Protein AF-A0A9E5LPF4-F1 (afdb_monomer_lite)

pLDDT: mean 88.17, std 8.63, range [64.56, 97.69]

Radius of gyration: 24.06 Å; chains: 1; bounding box: 40×19×72 Å

Sequence (111 aa):
MTLLLALLIAGITLLLAEVFLPGMVAGVLGVVFLLGAAVTGFAEFGPKVGSLILMTELLAGTILTILWMRYFPKTPLGKKYILDPSATAQAPAGLEKWVNREGVSLTDLRP

Secondary structure (DSSP, 8-state):
-HHHHHHHHHHHHHHHHHTTS-SSHHHHHHHHHHHHHHHHHHHHHHHHHHHHHHHHHHHHHHHHHHHHHHHGGGSHHHHHHS--TT----PPTTGGGGTT-----SSPPP-

Structure (mmCIF, N/CA/C/O backbone):
data_AF-A0A9E5LPF4-F1
#
_entry.id   AF-A0A9E5LPF4-F1
#
loop_
_atom_site.group_PDB
_atom_site.id
_atom_site.type_symbol
_atom_site.label_atom_id
_atom_site.label_alt_id
_atom_site.label_comp_id
_atom_site.label_asym_id
_atom_site.label_entity_id
_atom_site.label_seq_id
_atom_site.pdbx_PDB_ins_code
_atom_site.Cartn_x
_atom_site.Cartn_y
_atom_site.Cartn_z
_atom_site.occupancy
_atom_site.B_iso_or_equiv
_atom_site.auth_seq_id
_atom_site.auth_comp_id
_atom_site.auth_asym_id
_atom_site.auth_atom_id
_atom_site.pdbx_PDB_model_num
ATOM 1 N N . MET A 1 1 ? -8.517 -7.504 20.782 1.00 84.62 1 MET A N 1
ATOM 2 C CA . MET A 1 1 ? -7.029 -7.394 20.756 1.00 84.62 1 MET A CA 1
ATOM 3 C C . MET A 1 1 ? -6.390 -8.336 19.737 1.00 84.62 1 MET A C 1
ATOM 5 O O . MET A 1 1 ? -5.733 -7.847 18.828 1.00 84.62 1 MET A O 1
ATOM 9 N N . THR A 1 2 ? -6.576 -9.660 19.838 1.00 94.00 2 THR A N 1
ATOM 10 C CA . THR A 1 2 ? -5.963 -10.638 18.910 1.00 94.00 2 THR A CA 1
ATOM 11 C C . THR A 1 2 ? -6.363 -10.409 17.450 1.00 94.00 2 TH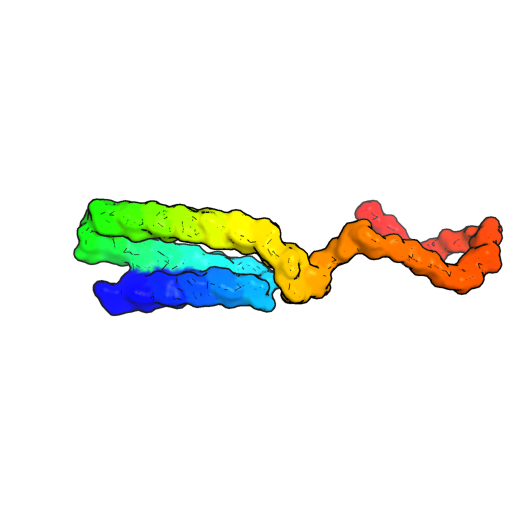R A C 1
ATOM 13 O O . THR A 1 2 ? -5.505 -10.423 16.575 1.00 94.00 2 THR A O 1
ATOM 16 N N . LEU A 1 3 ? -7.648 -10.134 17.193 1.00 94.00 3 LEU A N 1
ATOM 17 C CA . LEU A 1 3 ? -8.163 -9.856 15.849 1.00 94.00 3 LEU A CA 1
ATOM 18 C C . LEU A 1 3 ? -7.545 -8.588 15.243 1.00 94.00 3 LEU A C 1
ATOM 20 O O . LEU A 1 3 ? -7.094 -8.614 14.105 1.00 94.00 3 LEU A O 1
ATOM 24 N N . LEU A 1 4 ? -7.470 -7.505 16.023 1.00 94.31 4 LEU A N 1
ATOM 25 C CA . LEU A 1 4 ? -6.856 -6.243 15.604 1.00 94.31 4 LEU A CA 1
ATOM 26 C C . LEU A 1 4 ? -5.396 -6.441 15.183 1.00 94.31 4 LEU A C 1
ATOM 28 O O . LEU A 1 4 ? -4.995 -5.980 14.118 1.00 94.31 4 LEU A O 1
ATOM 32 N N . LEU A 1 5 ? -4.611 -7.160 15.993 1.00 95.44 5 LEU A N 1
ATOM 33 C CA . LEU A 1 5 ? -3.212 -7.445 15.670 1.00 95.44 5 LEU A CA 1
ATOM 34 C C . LEU A 1 5 ? -3.089 -8.334 14.430 1.00 95.44 5 LEU A C 1
ATOM 36 O O . LEU A 1 5 ? -2.242 -8.071 13.583 1.00 95.44 5 LEU A O 1
ATOM 40 N N . ALA A 1 6 ? -3.946 -9.349 14.297 1.00 97.12 6 ALA A N 1
ATOM 41 C CA . ALA A 1 6 ? -3.958 -10.215 13.124 1.00 97.12 6 ALA A CA 1
ATOM 42 C C . ALA A 1 6 ? -4.261 -9.428 11.839 1.00 97.12 6 ALA A C 1
ATOM 44 O O . ALA A 1 6 ? -3.556 -9.601 10.849 1.00 97.12 6 ALA A O 1
ATOM 45 N N . LEU A 1 7 ? -5.254 -8.533 11.869 1.00 96.56 7 LEU A N 1
ATOM 46 C CA . LEU A 1 7 ? -5.625 -7.683 10.735 1.00 96.56 7 LEU A CA 1
ATOM 47 C C . LEU A 1 7 ? -4.519 -6.684 10.374 1.00 96.56 7 LEU A C 1
ATOM 49 O O . LEU A 1 7 ? -4.194 -6.557 9.197 1.00 96.56 7 LEU A O 1
ATOM 53 N N . LEU A 1 8 ? -3.892 -6.037 11.364 1.00 95.56 8 LEU A N 1
ATOM 54 C CA . LEU A 1 8 ? -2.756 -5.136 11.134 1.00 95.56 8 LEU A CA 1
ATOM 55 C C . LEU A 1 8 ? -1.573 -5.866 10.499 1.00 95.56 8 LEU A C 1
ATOM 57 O O . LEU A 1 8 ? -1.044 -5.424 9.481 1.00 95.56 8 LEU A O 1
ATOM 61 N N . ILE A 1 9 ? -1.162 -6.992 11.088 1.00 96.69 9 ILE A N 1
ATOM 62 C CA . ILE A 1 9 ? -0.016 -7.763 10.601 1.00 96.69 9 ILE A CA 1
ATOM 63 C C . ILE A 1 9 ? -0.302 -8.269 9.190 1.00 96.69 9 ILE A C 1
ATOM 65 O O . ILE A 1 9 ? 0.492 -8.022 8.287 1.00 96.69 9 ILE A O 1
ATOM 69 N N . ALA A 1 10 ? -1.449 -8.915 8.977 1.00 97.19 10 ALA A N 1
ATOM 70 C CA . ALA A 1 10 ? -1.803 -9.447 7.670 1.00 97.19 10 ALA A CA 1
ATOM 71 C C . ALA A 1 10 ? -1.972 -8.336 6.620 1.00 97.19 10 ALA A C 1
ATOM 73 O O . ALA A 1 10 ? -1.479 -8.488 5.505 1.00 97.19 10 ALA A O 1
ATOM 74 N N . GLY A 1 11 ? -2.582 -7.200 6.972 1.00 95.81 11 GLY A N 1
ATOM 75 C CA . GLY A 1 11 ? -2.729 -6.047 6.082 1.00 95.81 11 GLY A CA 1
ATOM 76 C C . GLY A 1 11 ? -1.384 -5.468 5.636 1.00 95.81 11 GLY A C 1
ATOM 77 O O . GLY A 1 11 ? -1.155 -5.280 4.441 1.00 95.81 11 GLY A O 1
ATOM 78 N N . ILE A 1 12 ? -0.455 -5.268 6.577 1.00 93.69 12 ILE A N 1
ATOM 79 C CA . ILE A 1 12 ? 0.910 -4.807 6.280 1.00 93.69 12 ILE A CA 1
ATOM 80 C C . ILE A 1 12 ? 1.661 -5.844 5.439 1.00 93.69 12 ILE A C 1
ATOM 82 O O . ILE A 1 12 ? 2.301 -5.484 4.453 1.00 93.69 12 ILE A O 1
ATOM 86 N N . THR A 1 13 ? 1.583 -7.132 5.787 1.00 94.94 13 THR A N 1
ATOM 87 C CA . THR A 1 13 ? 2.235 -8.199 5.017 1.00 94.94 13 THR A CA 1
ATOM 88 C C . THR A 1 13 ? 1.722 -8.250 3.579 1.00 94.94 13 THR A C 1
ATOM 90 O O . THR A 1 13 ? 2.530 -8.380 2.664 1.00 94.94 13 THR A O 1
ATOM 93 N N . LEU A 1 14 ? 0.414 -8.097 3.358 1.00 94.31 14 LEU A N 1
ATOM 94 C CA . LEU A 1 14 ? -0.185 -8.066 2.022 1.00 94.31 14 LEU A CA 1
ATOM 95 C C . LEU A 1 14 ? 0.257 -6.837 1.213 1.00 94.31 14 LEU A C 1
ATOM 97 O O . LEU A 1 14 ? 0.618 -6.982 0.045 1.00 94.31 14 LEU A O 1
ATOM 101 N N . LEU A 1 15 ? 0.321 -5.654 1.836 1.00 90.81 15 LEU A N 1
ATOM 102 C CA . LEU A 1 15 ? 0.877 -4.457 1.193 1.00 90.81 15 LEU A CA 1
ATOM 103 C C . LEU A 1 15 ? 2.349 -4.642 0.797 1.00 90.81 15 LEU A C 1
ATOM 105 O O . LEU A 1 15 ? 2.756 -4.221 -0.282 1.00 90.81 15 LEU A O 1
ATOM 109 N N . LEU A 1 16 ? 3.152 -5.288 1.646 1.00 88.00 16 LEU A N 1
ATOM 110 C CA . LEU A 1 16 ? 4.548 -5.595 1.326 1.00 88.00 16 LEU A CA 1
ATOM 111 C C . LEU A 1 16 ? 4.668 -6.673 0.241 1.00 88.00 16 LEU A C 1
ATOM 113 O O . LEU A 1 16 ? 5.573 -6.603 -0.585 1.00 88.00 16 LEU A O 1
ATOM 117 N N . ALA A 1 17 ? 3.765 -7.655 0.217 1.00 90.50 17 ALA A N 1
ATOM 118 C CA . ALA A 1 17 ? 3.745 -8.706 -0.797 1.00 90.50 17 ALA A CA 1
ATOM 119 C C . ALA A 1 17 ? 3.454 -8.150 -2.201 1.00 90.50 17 ALA A C 1
ATOM 121 O O . ALA A 1 17 ? 4.059 -8.603 -3.172 1.00 90.50 17 ALA A O 1
ATOM 122 N N . GLU A 1 18 ? 2.600 -7.128 -2.309 1.00 88.19 18 GLU A N 1
ATOM 123 C CA . GLU A 1 18 ? 2.299 -6.432 -3.570 1.00 88.19 18 GLU A CA 1
ATOM 124 C C . GLU A 1 18 ? 3.559 -5.869 -4.252 1.00 88.19 18 GLU A C 1
ATOM 126 O O . GLU A 1 18 ? 3.645 -5.847 -5.476 1.00 88.19 18 GLU A O 1
ATOM 131 N N . VAL A 1 19 ? 4.593 -5.509 -3.480 1.00 79.19 19 VAL A N 1
ATOM 132 C CA . VAL A 1 19 ? 5.885 -5.049 -4.024 1.00 79.19 19 VAL A CA 1
ATOM 133 C C . VAL A 1 19 ? 6.561 -6.116 -4.899 1.00 79.19 19 VAL A C 1
ATOM 135 O O . VAL A 1 19 ? 7.322 -5.778 -5.806 1.00 79.19 19 VAL A O 1
ATOM 138 N N . PHE A 1 20 ? 6.290 -7.398 -4.643 1.00 80.69 20 PHE A N 1
ATOM 139 C CA . PHE A 1 20 ? 6.849 -8.529 -5.389 1.00 80.69 20 PHE A CA 1
ATOM 140 C C . PHE A 1 20 ? 5.901 -9.080 -6.463 1.00 80.69 20 PHE A C 1
ATOM 142 O O . PHE A 1 20 ? 6.370 -9.695 -7.420 1.00 80.69 20 PHE A O 1
ATOM 149 N N . LEU A 1 21 ? 4.591 -8.875 -6.302 1.00 83.69 21 LEU A N 1
ATOM 150 C CA . LEU A 1 21 ? 3.513 -9.421 -7.135 1.00 83.69 21 LEU A CA 1
ATOM 151 C C . LEU A 1 21 ? 2.741 -8.283 -7.828 1.00 83.69 21 LEU A C 1
ATOM 153 O O . LEU A 1 21 ? 1.539 -8.168 -7.601 1.00 83.69 21 LEU A O 1
ATOM 157 N N . PRO A 1 22 ? 3.396 -7.423 -8.628 1.00 72.38 22 PRO A N 1
ATOM 158 C CA . PRO A 1 22 ? 2.764 -6.224 -9.170 1.00 72.38 22 PRO A CA 1
ATOM 159 C C . PRO A 1 22 ? 1.495 -6.585 -9.958 1.00 72.38 22 PRO A C 1
ATOM 161 O O . PRO A 1 22 ? 1.567 -7.163 -11.043 1.00 72.38 22 PRO A O 1
ATOM 164 N N . GLY A 1 23 ? 0.332 -6.264 -9.389 1.00 84.19 23 GLY A N 1
ATOM 165 C CA . GLY A 1 23 ? -0.980 -6.667 -9.908 1.00 84.19 23 GLY A CA 1
ATOM 166 C C . GLY A 1 23 ? -2.184 -6.056 -9.180 1.00 84.19 23 GLY A C 1
ATOM 167 O O . GLY A 1 23 ? -3.322 -6.309 -9.565 1.00 84.19 23 GLY A O 1
ATOM 168 N N . MET A 1 24 ? -1.947 -5.248 -8.147 1.00 87.50 24 MET A N 1
ATOM 169 C CA . MET A 1 24 ? -2.895 -4.564 -7.259 1.00 87.50 24 MET A CA 1
ATOM 170 C C . MET A 1 24 ? -3.752 -5.466 -6.359 1.00 87.50 24 MET A C 1
ATOM 172 O O . MET A 1 24 ? -4.425 -4.960 -5.461 1.00 87.50 24 MET A O 1
ATOM 176 N N . VAL A 1 25 ? -3.739 -6.786 -6.547 1.00 93.81 25 VAL A N 1
ATOM 177 C CA . VAL A 1 25 ? -4.606 -7.715 -5.803 1.00 93.81 25 VAL A CA 1
ATOM 178 C C . VAL A 1 25 ? -4.221 -7.793 -4.325 1.00 93.81 25 VAL A C 1
ATOM 180 O O . VAL A 1 25 ? -5.082 -7.644 -3.456 1.00 93.81 25 VAL A O 1
ATOM 183 N N . ALA A 1 26 ? -2.937 -8.008 -4.023 1.00 93.25 26 ALA A N 1
ATOM 184 C CA . ALA A 1 26 ? -2.471 -8.094 -2.642 1.00 93.25 26 ALA A CA 1
ATOM 185 C C . ALA A 1 26 ? -2.568 -6.724 -1.961 1.00 93.25 26 ALA A C 1
ATOM 187 O O . ALA A 1 26 ? -2.979 -6.638 -0.805 1.00 93.25 26 ALA A O 1
ATOM 188 N N . GLY A 1 27 ? -2.297 -5.649 -2.705 1.00 92.06 27 GLY A N 1
ATOM 189 C CA . GLY A 1 27 ? -2.432 -4.277 -2.233 1.00 92.06 27 GLY A CA 1
ATOM 190 C C . GLY A 1 27 ? -3.854 -3.945 -1.771 1.00 92.06 27 GLY A C 1
ATOM 191 O O . GLY A 1 27 ? -4.051 -3.474 -0.652 1.00 92.06 27 GLY A O 1
ATOM 192 N N . VAL A 1 28 ? -4.860 -4.251 -2.598 1.00 94.94 28 VAL A N 1
ATOM 193 C CA . VAL A 1 28 ? -6.276 -4.018 -2.267 1.00 94.94 28 VAL A CA 1
ATOM 194 C C . VAL A 1 28 ? -6.708 -4.846 -1.058 1.00 94.94 28 VAL A C 1
ATOM 196 O O . VAL A 1 28 ? -7.327 -4.305 -0.141 1.00 94.94 28 VAL A O 1
ATOM 199 N N . LEU A 1 29 ? -6.351 -6.133 -1.009 1.00 96.62 29 LEU A N 1
ATOM 200 C CA . LEU A 1 29 ? -6.659 -6.983 0.147 1.00 96.62 29 LEU A CA 1
ATOM 201 C C . LEU A 1 29 ? -5.996 -6.466 1.431 1.00 96.62 29 LEU A C 1
ATOM 203 O O . LEU A 1 29 ? -6.628 -6.457 2.487 1.00 96.62 29 LEU A O 1
ATOM 207 N N . GLY A 1 30 ? -4.758 -5.977 1.333 1.00 95.44 30 GLY A N 1
ATOM 208 C CA . GLY A 1 30 ? -4.048 -5.354 2.445 1.00 95.44 30 GLY A CA 1
ATOM 209 C C . GLY A 1 30 ? -4.786 -4.134 2.994 1.00 95.44 30 GLY A C 1
ATOM 210 O O . GLY A 1 30 ? -5.007 -4.043 4.199 1.00 95.44 30 GLY A O 1
ATOM 211 N N . VAL A 1 31 ? -5.254 -3.240 2.117 1.00 94.88 31 VAL A N 1
ATOM 212 C CA . VAL A 1 31 ? -6.062 -2.072 2.515 1.00 94.88 31 VAL A CA 1
ATOM 213 C C . VAL A 1 31 ? -7.367 -2.494 3.189 1.00 94.88 31 VAL A C 1
ATOM 215 O O . VAL A 1 31 ? -7.723 -1.928 4.219 1.00 94.88 31 VAL A O 1
ATOM 218 N N . VAL A 1 32 ? -8.065 -3.504 2.662 1.00 97.56 32 VAL A N 1
ATOM 219 C CA . VAL A 1 32 ? -9.298 -4.023 3.281 1.00 97.56 32 VAL A CA 1
ATOM 220 C C . VAL A 1 32 ? -9.034 -4.516 4.707 1.00 97.56 32 VAL A C 1
ATOM 222 O O . VAL A 1 32 ? -9.827 -4.249 5.610 1.00 97.56 32 VAL A O 1
ATOM 225 N N . PHE A 1 33 ? -7.909 -5.193 4.933 1.00 97.69 33 PHE A N 1
ATOM 226 C CA . PHE A 1 33 ? -7.544 -5.696 6.256 1.00 97.69 33 PHE A CA 1
ATOM 227 C C . PHE A 1 33 ? -7.199 -4.564 7.228 1.00 97.69 33 PHE A C 1
ATOM 229 O O . PHE A 1 33 ? -7.646 -4.603 8.373 1.00 97.69 33 PHE A O 1
ATOM 236 N N . LEU A 1 34 ? -6.486 -3.531 6.770 1.00 96.62 34 LEU A N 1
ATOM 237 C CA . LEU A 1 34 ? -6.200 -2.337 7.574 1.00 96.62 34 LEU A CA 1
ATOM 238 C C . LEU A 1 34 ? -7.482 -1.574 7.935 1.00 96.62 34 LEU A C 1
ATOM 240 O O . LEU A 1 34 ? -7.713 -1.265 9.098 1.00 96.62 34 LEU A O 1
ATOM 244 N N . LEU A 1 35 ? -8.403 -1.387 6.985 1.00 96.81 35 LEU A N 1
ATOM 245 C CA . LEU A 1 35 ? -9.714 -0.801 7.285 1.00 96.81 35 LEU A CA 1
ATOM 246 C C . LEU A 1 35 ? -10.488 -1.634 8.318 1.00 96.81 35 LEU A C 1
ATOM 248 O O . LEU A 1 35 ? -11.097 -1.080 9.233 1.00 96.81 35 LEU A O 1
ATOM 252 N N . GLY A 1 36 ? -10.426 -2.964 8.217 1.00 96.50 36 GLY A N 1
ATOM 253 C CA . GLY A 1 36 ? -10.970 -3.865 9.232 1.00 96.50 36 GLY A CA 1
ATOM 254 C C . GLY A 1 36 ? -10.321 -3.673 10.608 1.00 96.50 36 GLY A C 1
ATOM 255 O O . GLY A 1 36 ? -11.022 -3.683 11.625 1.00 96.50 36 GLY A O 1
ATOM 256 N N . ALA A 1 37 ? -9.003 -3.457 10.661 1.00 96.56 37 ALA A N 1
ATOM 257 C CA . ALA A 1 37 ? -8.283 -3.171 11.899 1.00 96.56 37 ALA A CA 1
ATOM 258 C C . ALA A 1 37 ? -8.716 -1.834 12.513 1.00 96.56 37 ALA A C 1
ATOM 260 O O . ALA A 1 37 ? -8.993 -1.789 13.714 1.00 96.56 37 ALA A O 1
ATOM 261 N N . ALA A 1 38 ? -8.869 -0.780 11.705 1.00 96.25 38 ALA A N 1
ATOM 262 C CA . ALA A 1 38 ? -9.401 0.503 12.151 1.00 96.25 38 ALA A CA 1
ATOM 263 C C . ALA A 1 38 ? -10.813 0.356 12.732 1.00 96.25 38 ALA A C 1
ATOM 265 O O . ALA A 1 38 ? -11.056 0.786 13.860 1.00 96.25 38 ALA A O 1
ATOM 266 N N . VAL A 1 39 ? -11.730 -0.312 12.018 1.00 96.75 39 VAL A N 1
ATOM 267 C CA . VAL A 1 39 ? -13.107 -0.568 12.487 1.00 96.75 39 VAL A CA 1
ATOM 268 C C . VAL A 1 39 ? -13.108 -1.338 13.808 1.00 96.75 39 VAL A C 1
ATOM 270 O O . VAL A 1 39 ? -13.811 -0.957 14.744 1.00 96.75 39 VAL A O 1
ATOM 273 N N . THR A 1 40 ? -12.273 -2.373 13.925 1.00 95.94 40 THR A N 1
ATOM 274 C CA . THR A 1 40 ? -12.098 -3.127 15.178 1.00 95.94 40 THR A CA 1
ATOM 275 C C . THR A 1 40 ? -11.554 -2.226 16.291 1.00 95.94 40 THR A C 1
ATOM 277 O O . THR A 1 40 ? -12.006 -2.302 17.431 1.00 95.94 40 THR A O 1
ATOM 280 N N . GLY A 1 41 ? -10.632 -1.319 15.959 1.00 95.62 41 GLY A N 1
ATOM 281 C CA . GLY A 1 41 ? -10.098 -0.298 16.856 1.00 95.62 41 GLY A CA 1
ATOM 282 C C . GLY A 1 41 ? -11.177 0.631 17.415 1.00 95.62 41 GLY A C 1
ATOM 283 O O . GLY A 1 41 ? -11.230 0.862 18.623 1.00 95.62 41 GLY A O 1
ATOM 284 N N . PHE A 1 42 ? -12.071 1.119 16.551 1.00 95.44 42 PHE A N 1
ATOM 285 C CA . PHE A 1 42 ? -13.227 1.926 16.950 1.00 95.44 42 PHE A CA 1
ATOM 286 C C . PHE A 1 42 ? -14.209 1.143 17.828 1.00 95.44 42 PHE A C 1
ATOM 288 O O . PHE A 1 42 ? -14.710 1.694 18.808 1.00 95.44 42 PHE A O 1
ATOM 295 N N . ALA A 1 43 ? -14.471 -0.122 17.493 1.00 95.44 43 ALA A N 1
ATOM 296 C CA . ALA A 1 43 ? -15.434 -0.962 18.199 1.00 95.44 43 ALA A CA 1
ATOM 297 C C . ALA A 1 43 ? -14.950 -1.398 19.593 1.00 95.44 43 ALA A C 1
ATOM 299 O 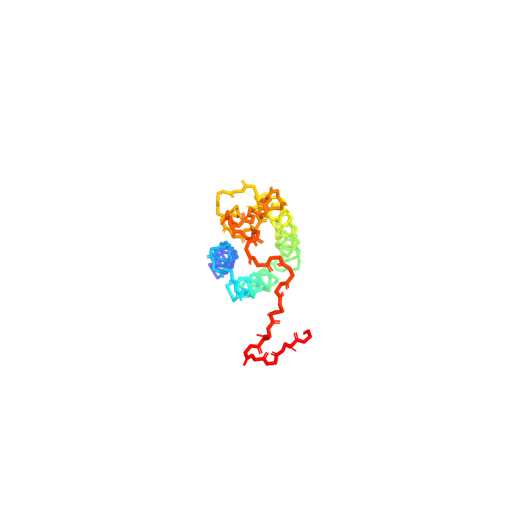O . ALA A 1 43 ? -15.722 -1.349 20.547 1.00 95.44 43 ALA A O 1
ATOM 300 N N . GLU A 1 44 ? -13.687 -1.812 19.729 1.00 94.62 44 GLU A N 1
ATOM 301 C CA . GLU A 1 44 ? -13.151 -2.348 20.989 1.00 94.62 44 GLU A CA 1
ATOM 302 C C . GLU A 1 44 ? -12.594 -1.261 21.926 1.00 94.62 44 GLU A C 1
ATOM 304 O O . GLU A 1 44 ? -12.717 -1.382 23.144 1.00 94.62 44 GLU A O 1
ATOM 309 N N . PHE A 1 45 ? -11.979 -0.200 21.388 1.00 93.31 45 PHE A N 1
ATOM 310 C CA . PHE A 1 45 ? -11.232 0.797 22.178 1.00 93.31 45 PHE A CA 1
ATOM 311 C C . PHE A 1 45 ? -11.837 2.205 22.121 1.00 93.31 45 PHE A C 1
ATOM 313 O O . PHE A 1 45 ? -11.308 3.150 22.717 1.00 93.31 45 PHE A O 1
ATOM 320 N N . GLY A 1 46 ? -12.955 2.354 21.412 1.00 94.38 46 GLY A N 1
ATOM 321 C CA . GLY A 1 46 ? -13.673 3.609 21.273 1.00 94.38 46 GLY A CA 1
ATOM 322 C C . GLY A 1 46 ? -13.024 4.606 20.303 1.00 94.38 46 GLY A C 1
ATOM 323 O O . GLY A 1 46 ? -11.981 4.353 19.691 1.00 94.38 46 GLY A O 1
ATOM 324 N N . PRO A 1 47 ? -13.638 5.794 20.158 1.00 94.25 47 PRO A N 1
ATOM 325 C CA . PRO A 1 47 ? -13.340 6.714 19.064 1.00 94.25 47 PRO A CA 1
ATOM 326 C C . PRO A 1 47 ? -11.940 7.322 19.124 1.00 94.25 47 PRO A C 1
ATOM 328 O O . PRO A 1 47 ? -11.340 7.557 18.079 1.00 94.25 47 PRO A O 1
ATOM 331 N N . LYS A 1 48 ? -11.388 7.553 20.322 1.00 95.06 48 LYS A N 1
ATOM 332 C CA . LYS A 1 48 ? -10.039 8.122 20.471 1.00 95.06 48 LYS A CA 1
ATOM 333 C C . LYS A 1 48 ? -8.967 7.180 19.925 1.00 95.06 48 LYS A C 1
ATOM 335 O O . LYS A 1 48 ? -8.142 7.598 19.119 1.00 95.06 48 LYS A O 1
ATOM 340 N N . VAL A 1 49 ? -8.992 5.917 20.353 1.00 93.25 49 VAL A N 1
ATOM 341 C CA . VAL A 1 49 ? -7.994 4.917 19.949 1.00 93.25 49 VAL A CA 1
ATOM 342 C C . VAL A 1 49 ? -8.204 4.506 18.493 1.00 93.25 49 VAL A C 1
ATOM 344 O O . VAL A 1 49 ? -7.235 4.477 17.741 1.00 93.25 49 VAL A O 1
ATOM 347 N N . GLY A 1 50 ? -9.453 4.288 18.064 1.00 94.50 50 GLY A N 1
ATOM 348 C CA . GLY A 1 50 ? -9.769 3.998 16.661 1.00 94.50 50 GLY A CA 1
ATOM 349 C C . GLY A 1 50 ? -9.278 5.087 15.701 1.00 94.50 50 GLY A C 1
ATOM 350 O O . GLY A 1 50 ? -8.645 4.780 14.693 1.00 94.50 50 GLY A O 1
ATOM 351 N N . SER A 1 51 ? -9.464 6.366 16.053 1.00 94.94 51 SER A N 1
ATOM 352 C CA . SER A 1 51 ? -8.966 7.485 15.237 1.00 94.94 51 SER A CA 1
ATOM 353 C C . SER A 1 51 ? -7.439 7.525 15.176 1.00 94.94 51 SER A C 1
ATOM 355 O O . SER A 1 51 ? -6.874 7.859 14.139 1.00 94.94 51 SER A O 1
ATOM 357 N N . LEU A 1 52 ? -6.760 7.173 16.272 1.00 96.50 52 LEU A N 1
ATOM 358 C CA . LEU A 1 52 ? -5.299 7.149 16.335 1.00 96.50 52 LEU A CA 1
ATOM 359 C C . LEU A 1 52 ? -4.719 6.020 15.472 1.00 96.50 52 LEU A C 1
ATOM 361 O O . LEU A 1 52 ? -3.733 6.242 14.771 1.00 96.50 52 LEU A O 1
ATOM 365 N N . ILE A 1 53 ? -5.362 4.848 15.469 1.00 94.88 53 ILE A N 1
ATOM 366 C CA . ILE A 1 53 ? -5.026 3.730 14.576 1.00 94.88 53 ILE A CA 1
ATOM 367 C C . ILE A 1 53 ? -5.193 4.163 13.118 1.00 94.88 53 ILE A C 1
ATOM 369 O O . ILE A 1 53 ? -4.222 4.130 12.368 1.00 94.88 53 ILE A O 1
ATOM 373 N N . LEU A 1 54 ? -6.376 4.663 12.748 1.00 95.88 54 LEU A N 1
ATOM 374 C CA . LEU A 1 54 ? -6.670 5.100 11.381 1.00 95.88 54 LEU A CA 1
ATOM 375 C C . LEU A 1 54 ? -5.684 6.177 10.897 1.00 95.88 54 LEU A C 1
ATOM 377 O O . LEU A 1 54 ? -5.165 6.110 9.784 1.00 95.88 54 LEU A O 1
ATOM 381 N N . MET A 1 55 ? -5.392 7.173 11.740 1.00 97.31 55 MET A N 1
ATOM 382 C CA . MET A 1 55 ? -4.458 8.246 11.393 1.00 97.31 55 MET A CA 1
ATOM 383 C C . MET A 1 55 ? -3.033 7.713 11.207 1.00 97.31 55 MET A C 1
ATOM 385 O O . MET A 1 55 ? -2.319 8.160 10.309 1.00 97.31 55 MET A O 1
ATOM 389 N N . THR A 1 56 ? -2.635 6.731 12.017 1.00 95.62 56 THR A N 1
ATOM 390 C CA . THR A 1 56 ? -1.337 6.057 11.899 1.00 95.62 56 THR A CA 1
ATOM 391 C C . THR A 1 56 ? -1.252 5.242 10.612 1.00 95.62 56 THR A C 1
ATOM 393 O O . THR A 1 56 ? -0.252 5.342 9.910 1.00 95.62 56 THR A O 1
ATOM 396 N N . GLU A 1 57 ? -2.293 4.486 10.263 1.00 95.25 57 GLU A N 1
ATOM 397 C CA . GLU A 1 57 ? -2.363 3.712 9.018 1.00 95.25 57 GLU A CA 1
ATOM 398 C C . GLU A 1 57 ? -2.271 4.613 7.784 1.00 95.25 57 GLU A C 1
ATOM 400 O O . GLU A 1 57 ? -1.491 4.332 6.875 1.00 95.25 57 GLU A O 1
ATOM 405 N N . LEU A 1 58 ? -3.000 5.733 7.772 1.00 95.56 58 LEU A N 1
ATOM 406 C CA . LEU A 1 58 ? -2.956 6.701 6.675 1.00 95.56 58 LEU A CA 1
ATOM 407 C C . LEU A 1 58 ? -1.576 7.348 6.537 1.00 95.56 58 LEU A C 1
ATOM 409 O O . LEU A 1 58 ? -1.038 7.417 5.429 1.00 95.56 58 LEU A O 1
ATOM 413 N N . LEU A 1 59 ? -0.984 7.805 7.644 1.00 96.56 59 LEU A N 1
ATOM 414 C CA . LEU A 1 59 ? 0.348 8.413 7.634 1.00 96.56 59 LEU A CA 1
ATOM 415 C C . LEU A 1 59 ? 1.416 7.403 7.213 1.00 96.56 59 LEU A C 1
ATOM 417 O O . LEU A 1 59 ? 2.190 7.681 6.298 1.00 96.56 59 LEU A O 1
ATOM 421 N N . ALA A 1 60 ? 1.439 6.226 7.839 1.00 92.69 60 ALA A N 1
ATOM 422 C CA . ALA A 1 60 ? 2.401 5.177 7.534 1.00 92.69 60 ALA A CA 1
ATOM 423 C C . ALA A 1 60 ? 2.253 4.699 6.088 1.00 92.69 60 ALA A C 1
ATOM 425 O O . ALA A 1 60 ? 3.245 4.658 5.369 1.00 92.69 60 ALA A O 1
ATOM 426 N N . GLY A 1 61 ? 1.030 4.420 5.631 1.00 90.94 61 GLY A N 1
ATOM 427 C CA . GLY A 1 61 ? 0.751 4.004 4.257 1.00 90.94 61 GLY A CA 1
ATOM 428 C C . GLY A 1 61 ? 1.174 5.053 3.229 1.00 90.94 61 GLY A C 1
ATOM 429 O O . GLY A 1 61 ? 1.829 4.720 2.241 1.00 90.94 61 GLY A O 1
ATOM 430 N N . THR A 1 62 ? 0.891 6.334 3.486 1.00 91.94 62 THR A N 1
ATOM 431 C CA . THR A 1 62 ? 1.295 7.440 2.602 1.00 91.94 62 THR A CA 1
ATOM 432 C C . THR A 1 62 ? 2.815 7.577 2.539 1.00 91.94 62 THR A C 1
ATOM 434 O O . THR A 1 62 ? 3.388 7.613 1.450 1.00 91.94 62 THR A O 1
ATOM 437 N N . ILE A 1 63 ? 3.488 7.609 3.695 1.00 94.06 63 ILE A N 1
ATOM 438 C CA . ILE A 1 63 ? 4.952 7.701 3.770 1.00 94.06 63 ILE A CA 1
ATOM 439 C C . ILE A 1 63 ? 5.588 6.503 3.063 1.00 94.06 63 ILE A C 1
ATOM 441 O O . ILE A 1 63 ? 6.473 6.692 2.231 1.00 94.06 63 ILE A O 1
ATOM 445 N N . LEU A 1 64 ? 5.116 5.285 3.343 1.00 89.19 64 LEU A N 1
ATOM 446 C CA . LEU A 1 64 ? 5.633 4.063 2.732 1.00 89.19 64 LEU A CA 1
ATOM 447 C C . LEU A 1 64 ? 5.469 4.100 1.211 1.00 89.19 64 LEU A C 1
ATOM 449 O O . LEU A 1 64 ? 6.416 3.788 0.498 1.00 89.19 64 LEU A O 1
ATOM 453 N N . THR A 1 65 ? 4.317 4.554 0.714 1.00 86.94 65 THR A N 1
ATOM 454 C CA . THR A 1 65 ? 4.041 4.681 -0.725 1.00 86.94 65 THR A CA 1
ATOM 455 C C . THR A 1 65 ? 4.961 5.708 -1.386 1.00 86.94 65 THR A C 1
ATOM 457 O O . THR A 1 65 ? 5.535 5.435 -2.439 1.00 86.94 65 THR A O 1
ATOM 460 N N . ILE A 1 66 ? 5.170 6.874 -0.765 1.00 91.12 66 ILE A N 1
ATOM 461 C CA . ILE A 1 66 ? 6.083 7.909 -1.281 1.00 91.12 66 ILE A CA 1
ATOM 462 C C . ILE A 1 66 ? 7.525 7.397 -1.309 1.00 91.12 66 ILE A C 1
ATOM 464 O O . ILE A 1 66 ? 8.222 7.546 -2.317 1.00 91.12 66 ILE A O 1
ATOM 468 N N . LEU A 1 67 ? 7.985 6.793 -0.208 1.00 89.62 67 LEU A N 1
ATOM 469 C CA . LEU A 1 67 ? 9.315 6.195 -0.131 1.00 89.62 67 LEU A CA 1
ATOM 470 C C . LEU A 1 67 ? 9.459 5.107 -1.193 1.00 89.62 67 LEU A C 1
ATOM 472 O O . LEU A 1 67 ? 10.447 5.084 -1.921 1.00 89.62 67 LEU A 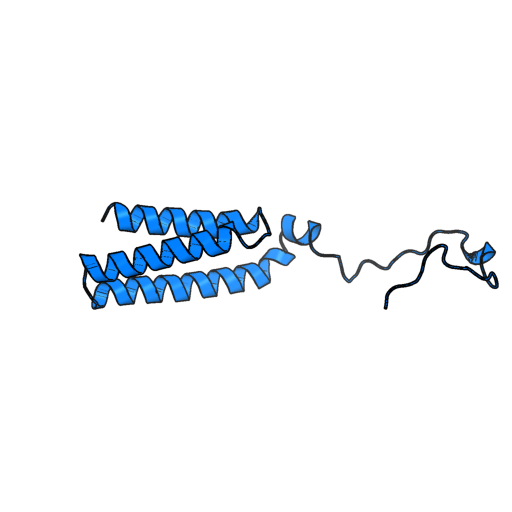O 1
ATOM 476 N N . TRP A 1 68 ? 8.453 4.255 -1.342 1.00 84.06 68 TRP A N 1
ATOM 477 C CA . TRP A 1 68 ? 8.456 3.208 -2.343 1.00 84.06 68 TRP A CA 1
ATOM 478 C C . TRP A 1 68 ? 8.574 3.786 -3.755 1.00 84.06 68 TRP A C 1
ATOM 480 O O . TRP A 1 68 ? 9.542 3.472 -4.434 1.00 84.06 68 TRP A O 1
ATOM 490 N N . MET A 1 69 ? 7.726 4.732 -4.166 1.00 85.25 69 MET A N 1
ATOM 491 C CA . MET A 1 69 ? 7.840 5.368 -5.489 1.00 85.25 69 MET A CA 1
ATOM 492 C C . MET A 1 69 ? 9.208 6.030 -5.725 1.00 85.25 69 MET A C 1
ATOM 494 O O . MET A 1 69 ? 9.734 6.004 -6.836 1.00 85.25 69 MET A O 1
ATOM 498 N N . ARG A 1 70 ? 9.817 6.613 -4.685 1.00 88.50 70 ARG A N 1
ATOM 499 C CA . ARG A 1 70 ? 11.101 7.321 -4.797 1.00 88.50 70 ARG A CA 1
ATOM 500 C C . ARG A 1 70 ? 12.318 6.393 -4.818 1.00 88.50 70 ARG A C 1
ATOM 502 O O . ARG A 1 70 ? 13.314 6.703 -5.478 1.00 88.50 70 ARG A O 1
ATOM 509 N N . TYR A 1 71 ? 12.281 5.304 -4.054 1.00 86.75 71 TYR A N 1
ATOM 510 C CA . TYR A 1 71 ? 13.423 4.410 -3.855 1.00 86.75 71 TYR A CA 1
ATOM 511 C C . TYR A 1 71 ? 13.321 3.124 -4.671 1.00 86.75 71 TYR A C 1
ATOM 513 O O . TYR A 1 71 ? 14.361 2.629 -5.099 1.00 86.75 71 TYR A O 1
ATOM 521 N N . PHE A 1 72 ? 12.118 2.622 -4.961 1.00 83.94 72 PHE A N 1
ATOM 522 C CA . PHE A 1 72 ? 11.905 1.415 -5.764 1.00 83.94 72 PHE A CA 1
ATOM 523 C C . PHE A 1 72 ? 12.650 1.462 -7.104 1.00 83.94 72 PHE A C 1
ATOM 525 O O . PHE A 1 72 ? 13.405 0.520 -7.353 1.00 83.94 72 PHE A O 1
ATOM 532 N N . PRO A 1 73 ? 12.615 2.556 -7.899 1.00 81.69 73 PRO A N 1
ATOM 533 C CA . PRO A 1 73 ? 13.368 2.630 -9.154 1.00 81.69 73 PRO A CA 1
ATOM 534 C C . PRO A 1 73 ? 14.885 2.498 -8.993 1.00 81.69 73 PRO A C 1
ATOM 536 O O . PRO A 1 73 ? 15.595 2.139 -9.927 1.00 81.69 73 PRO A O 1
ATOM 539 N N . LYS A 1 74 ? 15.405 2.795 -7.798 1.00 83.88 74 LYS A N 1
ATOM 540 C CA . LYS A 1 74 ? 16.833 2.709 -7.480 1.00 83.88 74 LYS A CA 1
ATOM 541 C C . LYS A 1 74 ? 17.243 1.311 -7.012 1.00 83.88 74 LYS A C 1
ATOM 543 O O . LYS A 1 74 ? 18.435 1.008 -7.022 1.00 83.88 74 LYS A O 1
ATOM 548 N N . THR A 1 75 ? 16.288 0.473 -6.606 1.00 83.75 75 THR A N 1
ATOM 549 C CA . THR A 1 75 ? 16.551 -0.899 -6.152 1.00 83.75 75 THR A CA 1
ATOM 550 C C . THR A 1 75 ? 16.893 -1.833 -7.322 1.00 83.75 75 THR A C 1
ATOM 552 O O . THR A 1 75 ? 16.466 -1.5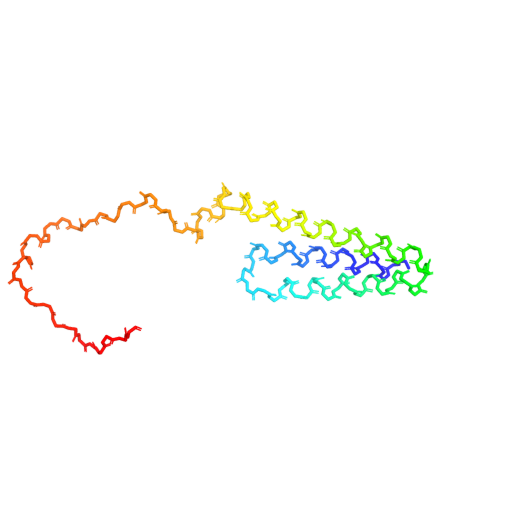78 -8.449 1.00 83.75 75 THR A O 1
ATOM 555 N N . PRO A 1 76 ? 17.625 -2.941 -7.089 1.00 79.62 76 PRO A N 1
ATOM 556 C CA . PRO A 1 76 ? 17.956 -3.911 -8.139 1.00 79.62 76 PRO A CA 1
ATOM 557 C C . PRO A 1 76 ? 16.721 -4.504 -8.829 1.00 79.62 76 PRO A C 1
ATOM 559 O O . PRO A 1 76 ? 16.732 -4.716 -10.038 1.00 79.62 76 PRO A O 1
ATOM 562 N N . LEU A 1 77 ? 15.648 -4.735 -8.063 1.00 77.50 77 LEU A N 1
ATOM 563 C CA . LEU A 1 77 ? 14.371 -5.209 -8.592 1.00 77.50 77 LEU A CA 1
ATOM 564 C C . LEU A 1 77 ? 13.726 -4.141 -9.479 1.00 77.50 77 LEU A C 1
ATOM 566 O O . LEU A 1 77 ? 13.406 -4.431 -10.626 1.00 77.50 77 LEU A O 1
ATOM 570 N N . GLY A 1 78 ? 13.616 -2.897 -9.004 1.00 77.12 78 GLY A N 1
ATOM 571 C CA . GLY A 1 78 ? 13.038 -1.808 -9.795 1.00 77.12 78 GLY A CA 1
ATOM 572 C C . GLY A 1 78 ? 13.793 -1.542 -11.098 1.00 77.12 78 GLY A C 1
ATOM 573 O O . GLY A 1 78 ? 13.161 -1.402 -12.138 1.00 77.12 78 GLY A O 1
ATOM 574 N N . LYS A 1 79 ? 15.132 -1.585 -11.089 1.00 79.56 79 LYS A N 1
ATOM 575 C CA . LYS A 1 79 ? 15.953 -1.449 -12.310 1.00 79.56 79 LYS A CA 1
ATOM 576 C C . LYS A 1 79 ? 15.728 -2.560 -13.340 1.00 79.56 79 LYS A C 1
ATOM 578 O O . LYS A 1 79 ? 15.982 -2.345 -14.515 1.00 79.56 79 LYS A O 1
ATOM 583 N N . LYS A 1 80 ? 15.283 -3.748 -12.916 1.00 79.12 80 LYS A N 1
ATOM 584 C CA . LYS A 1 80 ? 14.951 -4.855 -13.827 1.00 79.12 80 LYS A CA 1
ATOM 585 C C . LYS A 1 80 ? 13.581 -4.668 -14.490 1.00 79.12 80 LYS A C 1
ATOM 587 O O . LYS A 1 80 ? 13.377 -5.161 -15.593 1.00 79.12 80 LYS A O 1
ATOM 592 N N . TYR A 1 81 ? 12.655 -3.988 -13.813 1.00 74.50 81 TYR A N 1
ATOM 593 C CA . TYR A 1 81 ? 11.291 -3.752 -14.299 1.00 74.50 81 TYR A CA 1
ATOM 594 C C . TYR A 1 81 ? 11.122 -2.418 -15.034 1.00 74.50 81 TYR A C 1
ATOM 596 O O . TYR A 1 81 ? 10.227 -2.290 -15.864 1.00 74.50 81 TYR A O 1
ATOM 604 N N . ILE A 1 82 ? 11.957 -1.424 -14.736 1.00 79.00 82 ILE A N 1
ATOM 605 C CA . ILE A 1 82 ? 11.897 -0.098 -15.350 1.00 79.00 82 ILE A CA 1
ATOM 606 C C . ILE A 1 82 ? 12.872 -0.053 -16.523 1.00 79.00 82 ILE A C 1
ATOM 608 O O . ILE A 1 82 ? 14.060 -0.325 -16.357 1.00 79.00 82 ILE A O 1
ATOM 612 N N . LEU A 1 83 ? 12.365 0.315 -17.702 1.00 78.25 83 LEU A N 1
ATOM 613 C CA . LEU A 1 83 ? 13.192 0.559 -18.879 1.00 78.25 83 LEU A CA 1
ATOM 614 C C . LEU A 1 83 ? 14.170 1.700 -18.585 1.00 78.25 83 LEU A C 1
ATOM 616 O O . LEU A 1 83 ? 13.747 2.781 -18.172 1.00 78.25 83 LEU A O 1
ATOM 620 N N . ASP A 1 84 ? 15.462 1.461 -18.802 1.00 75.75 84 ASP A N 1
ATOM 621 C CA . ASP A 1 84 ? 16.481 2.490 -18.625 1.00 75.75 84 ASP A CA 1
ATOM 622 C C . ASP A 1 84 ? 16.292 3.588 -19.691 1.00 75.75 84 ASP A C 1
ATOM 624 O O . ASP A 1 84 ? 16.454 3.308 -20.882 1.00 75.75 84 ASP A O 1
ATOM 628 N N . PRO A 1 85 ? 15.966 4.838 -19.306 1.00 68.00 85 PRO A N 1
ATOM 629 C CA . PRO A 1 85 ? 15.774 5.928 -20.262 1.00 68.00 85 PRO A CA 1
ATOM 630 C C . P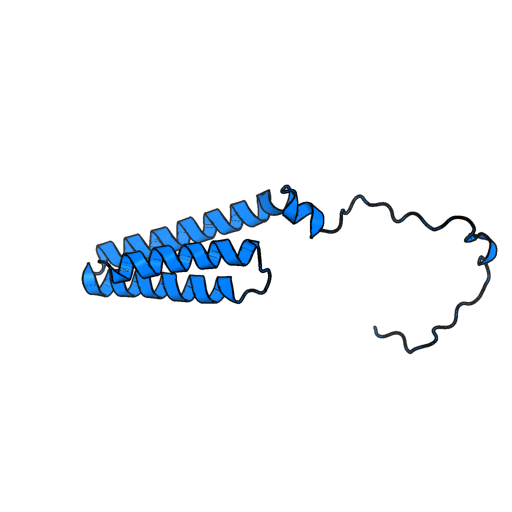RO A 1 85 ? 17.062 6.294 -21.006 1.00 68.00 85 PRO A C 1
ATOM 632 O O . PRO A 1 85 ? 17.008 6.915 -22.064 1.00 68.00 85 PRO A O 1
ATOM 635 N N . SER A 1 86 ? 18.220 5.947 -20.435 1.00 67.94 86 SER A N 1
ATOM 636 C CA . SER A 1 86 ? 19.537 6.199 -21.018 1.00 67.94 86 SER A CA 1
ATOM 637 C C . SER A 1 86 ? 20.012 5.082 -21.944 1.00 67.94 86 SER A C 1
ATOM 639 O O . SER A 1 86 ? 21.063 5.220 -22.570 1.00 67.94 86 SER A O 1
ATOM 641 N N . ALA A 1 87 ? 19.244 3.992 -22.072 1.00 68.38 87 ALA A N 1
ATOM 642 C CA . ALA A 1 87 ? 19.522 2.959 -23.054 1.00 68.38 87 ALA A CA 1
ATOM 643 C C . ALA A 1 87 ? 19.318 3.530 -24.463 1.00 68.38 87 ALA A C 1
ATOM 645 O O . ALA A 1 87 ? 18.214 3.551 -25.007 1.00 68.38 87 ALA A O 1
ATOM 646 N N . THR A 1 88 ? 20.406 3.996 -25.072 1.00 66.12 88 THR A N 1
ATOM 647 C CA . THR A 1 88 ? 20.428 4.347 -26.488 1.00 66.12 88 THR A CA 1
ATOM 648 C C . THR A 1 88 ? 20.148 3.077 -27.280 1.00 66.12 88 THR A C 1
ATOM 650 O O . THR A 1 88 ? 20.943 2.135 -27.242 1.00 66.12 88 THR A O 1
ATOM 653 N N . ALA A 1 89 ? 19.018 3.030 -27.986 1.00 67.62 89 ALA A N 1
ATOM 654 C CA . ALA A 1 89 ? 18.717 1.929 -28.888 1.00 67.62 89 ALA A CA 1
ATOM 655 C C . ALA A 1 89 ? 19.833 1.846 -29.941 1.00 67.62 89 ALA A C 1
ATOM 657 O O . ALA A 1 89 ? 19.946 2.705 -30.817 1.00 67.62 89 ALA A O 1
ATOM 658 N N . GLN A 1 90 ? 20.699 0.841 -29.826 1.00 70.12 90 GLN A N 1
ATOM 659 C CA . GLN A 1 90 ? 21.717 0.589 -30.834 1.00 70.12 90 GLN A CA 1
ATOM 660 C C . GLN A 1 90 ? 21.046 -0.069 -32.031 1.00 70.12 90 GLN A C 1
ATOM 662 O O . GLN A 1 90 ? 20.521 -1.180 -31.944 1.00 70.12 90 GLN A O 1
ATOM 667 N N . ALA A 1 91 ? 21.052 0.641 -33.154 1.00 69.62 91 ALA A N 1
ATOM 668 C CA . ALA A 1 91 ? 20.611 0.091 -34.419 1.00 69.62 91 ALA A CA 1
ATOM 669 C C . ALA A 1 91 ? 21.544 -1.080 -34.803 1.00 69.62 91 ALA A C 1
ATOM 671 O O . ALA A 1 91 ? 22.768 -0.918 -34.737 1.00 69.62 91 ALA A O 1
ATOM 672 N N . PRO A 1 92 ? 21.016 -2.261 -35.178 1.00 75.38 92 PRO A N 1
ATOM 673 C CA . PRO A 1 92 ? 21.851 -3.379 -35.600 1.00 75.38 92 PRO A CA 1
ATOM 674 C C . PRO A 1 92 ? 22.760 -2.991 -36.774 1.00 75.38 92 PRO A C 1
ATOM 676 O O . PRO A 1 92 ? 22.354 -2.290 -37.702 1.00 75.38 92 PRO A O 1
ATOM 679 N N . ALA A 1 93 ? 24.007 -3.463 -36.736 1.00 80.31 93 ALA A N 1
ATOM 680 C CA . ALA A 1 93 ? 24.979 -3.197 -37.791 1.00 80.31 93 ALA A CA 1
ATOM 681 C C . ALA A 1 93 ? 24.491 -3.738 -39.150 1.00 80.31 93 ALA A C 1
ATOM 683 O O . ALA A 1 93 ? 23.868 -4.799 -39.230 1.00 80.31 93 ALA A O 1
ATOM 684 N N . GLY A 1 94 ? 24.786 -3.017 -40.236 1.00 80.19 94 GLY A N 1
ATOM 685 C CA . GLY A 1 94 ? 24.425 -3.437 -41.595 1.00 80.19 94 GLY A CA 1
ATOM 686 C C . GLY A 1 94 ? 22.993 -3.099 -42.023 1.00 80.19 94 GLY A C 1
ATOM 687 O O . GLY A 1 94 ? 22.496 -3.679 -42.990 1.00 80.19 94 GLY A O 1
ATOM 688 N N . LEU A 1 95 ? 22.332 -2.159 -41.339 1.00 79.75 95 LEU A N 1
ATOM 689 C CA . LEU A 1 95 ? 21.051 -1.585 -41.772 1.00 79.75 95 LEU A CA 1
ATOM 690 C C . LEU A 1 95 ? 21.165 -0.720 -43.038 1.00 79.75 95 LEU A C 1
ATOM 692 O O . LEU A 1 95 ? 20.162 -0.494 -43.706 1.00 79.75 95 LEU A O 1
ATOM 696 N N . GLU A 1 96 ? 22.377 -0.303 -43.416 1.00 84.12 96 GLU A N 1
ATOM 697 C CA . GLU A 1 96 ? 22.649 0.488 -44.627 1.00 84.12 96 GLU A CA 1
ATOM 698 C C . GLU A 1 96 ? 22.088 -0.160 -45.902 1.00 84.12 96 GLU A C 1
ATOM 700 O O . GLU A 1 96 ? 21.589 0.528 -46.788 1.00 84.12 96 GLU A O 1
ATOM 705 N N . LYS A 1 97 ? 22.069 -1.500 -45.967 1.00 86.75 97 LYS A N 1
ATOM 706 C CA . LYS A 1 97 ? 21.514 -2.258 -47.104 1.00 86.75 97 LYS A CA 1
ATOM 707 C C . LYS A 1 97 ? 20.003 -2.074 -47.301 1.00 86.75 97 LYS A C 1
ATOM 709 O O . LYS A 1 97 ? 19.473 -2.429 -48.355 1.00 86.75 97 LYS A O 1
ATOM 714 N N . TRP A 1 98 ? 19.319 -1.570 -46.276 1.00 85.19 98 TRP A N 1
ATOM 715 C CA . TRP A 1 98 ? 17.882 -1.317 -46.271 1.00 85.19 98 TRP A CA 1
ATOM 716 C C . TRP A 1 98 ? 17.531 0.154 -46.518 1.00 85.19 98 TRP A C 1
ATOM 718 O O . TRP A 1 98 ? 16.353 0.493 -46.599 1.00 85.19 98 TRP A O 1
ATOM 728 N N . VAL A 1 99 ? 18.526 1.030 -46.680 1.00 88.88 99 VAL A N 1
ATOM 729 C CA . VAL A 1 99 ? 18.296 2.431 -47.050 1.00 88.88 99 VAL A CA 1
ATOM 730 C C . VAL A 1 99 ? 17.663 2.483 -48.445 1.00 88.88 99 VAL A C 1
ATOM 732 O O . VAL A 1 99 ? 18.073 1.754 -49.348 1.00 88.88 99 VAL A O 1
ATOM 735 N N . ASN A 1 100 ? 16.645 3.332 -48.616 1.00 89.38 100 ASN A N 1
ATOM 736 C CA . ASN A 1 100 ? 15.830 3.444 -49.836 1.00 89.38 100 ASN A CA 1
ATOM 737 C C . ASN A 1 100 ? 15.061 2.166 -50.225 1.00 89.38 100 ASN A C 1
ATOM 739 O O . ASN A 1 100 ? 14.695 1.991 -51.387 1.00 89.38 100 ASN A O 1
ATOM 743 N N . ARG A 1 101 ? 14.806 1.264 -49.270 1.00 89.38 101 ARG A N 1
ATOM 744 C CA . ARG A 1 101 ? 13.885 0.136 -49.453 1.00 89.38 101 ARG A CA 1
ATOM 745 C C . ARG A 1 101 ? 12.528 0.480 -48.852 1.00 89.38 101 ARG A C 1
ATOM 747 O O . ARG A 1 101 ? 12.448 1.103 -47.798 1.00 89.38 101 ARG A O 1
ATOM 754 N N . GLU A 1 102 ? 11.473 0.025 -49.508 1.00 89.56 102 GLU A N 1
ATOM 755 C CA . GLU A 1 102 ? 10.114 0.112 -48.989 1.00 89.56 102 GLU A CA 1
ATOM 756 C C . GLU A 1 102 ? 9.813 -1.114 -48.116 1.00 89.56 102 GLU A C 1
ATOM 758 O O . GLU A 1 102 ? 10.041 -2.254 -48.530 1.00 89.56 102 GLU A O 1
ATOM 763 N N . GLY A 1 103 ? 9.341 -0.878 -46.891 1.00 89.50 103 GLY A N 1
ATOM 764 C CA . GLY A 1 103 ? 8.859 -1.917 -45.987 1.00 89.50 103 GLY A CA 1
ATOM 765 C C . GLY A 1 103 ? 7.338 -1.882 -45.931 1.00 89.50 103 GLY A C 1
ATOM 766 O O . GLY A 1 103 ? 6.767 -0.880 -45.513 1.00 89.50 103 GLY A O 1
ATOM 767 N N . VAL A 1 104 ? 6.690 -2.975 -46.329 1.00 90.44 104 VAL A N 1
ATOM 768 C CA . VAL A 1 104 ? 5.233 -3.126 -46.242 1.00 90.44 104 VAL A CA 1
ATOM 769 C C . VAL A 1 104 ? 4.911 -3.954 -45.004 1.00 90.44 104 VAL A C 1
ATOM 771 O O . VAL A 1 104 ? 5.508 -5.012 -44.789 1.00 90.44 104 VAL A O 1
ATOM 774 N N . SER A 1 105 ? 3.991 -3.478 -44.165 1.00 90.12 105 SER A N 1
ATOM 775 C CA . SER A 1 105 ? 3.550 -4.249 -43.007 1.00 90.12 105 SER A CA 1
ATOM 776 C C . SER A 1 105 ? 2.763 -5.476 -43.470 1.00 90.12 105 SER A C 1
ATOM 778 O O . SER A 1 105 ? 1.902 -5.401 -44.341 1.00 90.12 105 SER A O 1
ATOM 780 N N . LEU A 1 106 ? 3.054 -6.630 -42.871 1.00 91.00 106 LEU A N 1
ATOM 781 C CA . LEU A 1 106 ? 2.318 -7.869 -43.157 1.00 91.00 106 LEU A CA 1
ATOM 782 C C . LEU A 1 106 ? 0.920 -7.878 -42.524 1.00 91.00 106 LEU A C 1
ATOM 784 O O . LEU A 1 106 ? 0.091 -8.717 -42.860 1.00 91.00 106 LEU A O 1
ATOM 788 N N . THR A 1 1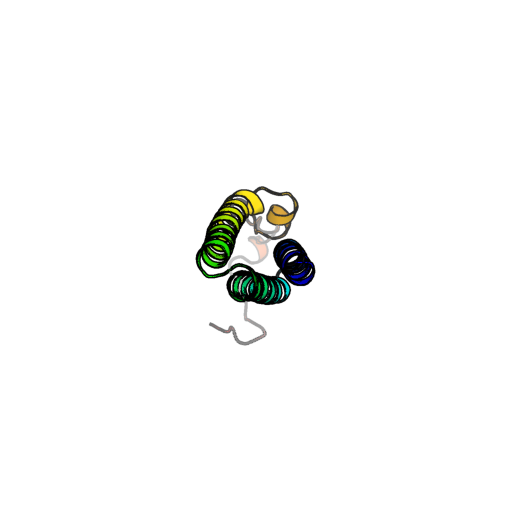07 ? 0.673 -6.961 -41.593 1.00 91.88 107 THR A N 1
ATOM 789 C CA . THR A 1 107 ? -0.593 -6.797 -40.883 1.00 91.88 107 THR A CA 1
ATOM 790 C C . THR A 1 107 ? -0.964 -5.323 -40.824 1.00 91.88 107 THR A C 1
ATOM 792 O O . THR A 1 107 ? -0.097 -4.453 -40.950 1.00 91.88 107 THR A O 1
ATOM 795 N N . ASP A 1 108 ? -2.237 -5.047 -40.560 1.00 90.38 108 ASP A N 1
ATOM 796 C CA . ASP A 1 108 ? -2.703 -3.689 -40.300 1.00 90.38 108 ASP A CA 1
ATOM 797 C C . ASP A 1 108 ? -1.963 -3.084 -39.102 1.00 90.38 108 ASP A C 1
ATOM 799 O O . ASP A 1 108 ? -1.840 -3.702 -38.037 1.00 90.38 108 ASP A O 1
ATOM 803 N N . LEU A 1 109 ? -1.472 -1.859 -39.281 1.00 85.19 109 LEU A N 1
ATOM 804 C CA . LEU A 1 109 ? -0.928 -1.064 -38.191 1.00 85.19 109 LEU A CA 1
ATOM 805 C C . LEU A 1 109 ? -2.104 -0.507 -37.390 1.00 85.19 109 LEU A C 1
ATOM 807 O O . LEU A 1 109 ? -2.929 0.239 -37.918 1.00 85.19 109 LEU A O 1
ATOM 811 N N . ARG A 1 110 ? -2.200 -0.893 -36.117 1.00 72.94 110 ARG A N 1
ATOM 812 C CA . ARG A 1 110 ? -3.156 -0.270 -35.199 1.00 72.94 110 ARG A CA 1
ATOM 813 C C . ARG A 1 110 ? -2.601 1.085 -34.732 1.00 72.94 110 ARG A C 1
ATOM 815 O O . ARG A 1 110 ? -1.396 1.149 -34.481 1.00 72.94 110 ARG A O 1
ATOM 822 N N . PRO A 1 111 ? -3.447 2.129 -34.658 1.00 64.56 111 PRO A N 1
ATOM 823 C CA . PRO A 1 111 ? -3.054 3.456 -34.188 1.00 64.56 111 PRO A CA 1
ATOM 824 C C . PRO A 1 111 ? -2.650 3.462 -32.711 1.00 64.56 111 PRO A C 1
ATOM 826 O O . PRO A 1 111 ? -3.151 2.598 -31.951 1.00 64.56 111 PRO A O 1
#

Foldseek 3Di:
DVLLVVLQVQLVVLCVVCLVVVDCPSPVSSVVSLVVSLVVQCVPVNDVRSVVSVVCCVVVVVVVVVCCVVCVCVDPNNVVVDDDPPPDPDDDPPCVVCPPPDDDDPDDDDD